Protein AF-A0A945FU35-F1 (afdb_monomer_lite)

pLDDT: mean 80.89, std 20.64, range [34.19, 96.38]

Secondary structure (DSSP, 8-state):
-----S----TT----SEEEEEE-TTS-EEEEETTTTEEEEE-TTS-EEEEEE---

Radius of gyration: 10.94 Å; chains: 1; bounding box: 33×20×22 Å

Structure (mmCIF, N/CA/C/O backbone):
data_AF-A0A945FU35-F1
#
_entry.id   AF-A0A945FU35-F1
#
loop_
_atom_site.group_PDB
_atom_site.id
_atom_site.type_symbol
_atom_site.label_atom_id
_atom_site.label_alt_id
_atom_site.label_comp_id
_atom_site.label_asym_id
_atom_site.label_entity_id
_atom_site.label_seq_id
_atom_site.pdbx_PDB_ins_code
_atom_site.Cartn_x
_atom_site.Cartn_y
_atom_site.Cartn_z
_atom_site.occupancy
_atom_site.B_iso_or_equiv
_atom_site.auth_seq_id
_atom_site.auth_comp_id
_atom_site.auth_asym_id
_atom_site.auth_atom_id
_atom_site.pdbx_PDB_model_num
ATOM 1 N N . MET A 1 1 ? -17.152 -1.771 -10.450 1.00 34.19 1 MET A N 1
ATOM 2 C CA . MET A 1 1 ? -15.728 -1.895 -10.072 1.00 34.19 1 MET A CA 1
ATOM 3 C C . MET A 1 1 ? -15.253 -0.498 -9.698 1.00 34.19 1 MET A C 1
ATOM 5 O O . MET A 1 1 ? -15.056 0.303 -10.610 1.00 34.19 1 MET A O 1
ATOM 9 N N . PRO A 1 2 ? -15.272 -0.107 -8.412 1.00 36.06 2 PRO A N 1
ATOM 10 C CA . PRO A 1 2 ? -15.062 1.287 -8.061 1.00 36.06 2 PRO A CA 1
ATOM 11 C C . PRO A 1 2 ? -13.593 1.651 -8.275 1.00 36.06 2 PRO A C 1
ATOM 13 O O . PRO A 1 2 ? -12.672 0.936 -7.899 1.00 36.06 2 PRO A O 1
ATOM 16 N N . GLN A 1 3 ? -13.422 2.763 -8.971 1.00 43.31 3 GLN A N 1
ATOM 17 C CA . GLN A 1 3 ? -12.180 3.284 -9.509 1.00 43.31 3 GLN A CA 1
ATOM 18 C C . GLN A 1 3 ? -11.297 3.844 -8.383 1.00 43.31 3 GLN A C 1
ATOM 20 O O . GLN A 1 3 ? -11.441 5.008 -8.014 1.00 43.31 3 GLN A O 1
ATOM 25 N N . ILE A 1 4 ? -10.334 3.067 -7.878 1.00 46.88 4 ILE A N 1
ATOM 26 C CA . ILE A 1 4 ? -9.208 3.593 -7.077 1.00 46.88 4 ILE A CA 1
ATOM 27 C C . ILE A 1 4 ? -8.039 3.9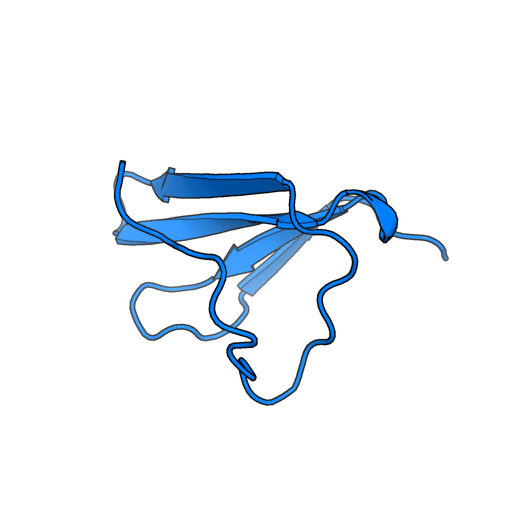03 -8.028 1.00 46.88 4 ILE A C 1
ATOM 29 O O . ILE A 1 4 ? -6.896 3.528 -7.821 1.00 46.88 4 ILE A O 1
ATOM 33 N N . CYS A 1 5 ? -8.341 4.591 -9.132 1.00 40.06 5 CYS A N 1
ATOM 34 C CA . CYS A 1 5 ? -7.340 5.142 -10.049 1.00 40.06 5 CYS A CA 1
ATOM 35 C C . CYS A 1 5 ? -7.355 6.679 -10.016 1.00 40.06 5 CYS A C 1
ATOM 37 O O . CYS A 1 5 ? -7.058 7.357 -10.997 1.00 40.06 5 CYS A O 1
ATOM 39 N N . LYS A 1 6 ? -7.719 7.276 -8.873 1.00 41.06 6 LYS A N 1
ATOM 40 C CA . LYS A 1 6 ? -7.387 8.683 -8.637 1.00 41.06 6 LYS A CA 1
ATOM 41 C C . LYS A 1 6 ? -5.926 8.737 -8.207 1.00 41.06 6 LYS A C 1
ATOM 43 O O . LYS A 1 6 ? -5.563 8.082 -7.236 1.00 41.06 6 LYS A O 1
ATOM 48 N N . LYS A 1 7 ? -5.111 9.553 -8.890 1.00 47.81 7 LYS A N 1
ATOM 49 C CA . LYS A 1 7 ? -3.844 10.086 -8.355 1.00 47.81 7 LYS A CA 1
ATOM 50 C C . LYS A 1 7 ? -4.155 10.793 -7.030 1.00 47.81 7 LYS A C 1
ATOM 52 O O . LYS A 1 7 ? -4.428 11.989 -6.994 1.00 47.81 7 LYS A O 1
ATOM 57 N N . GLY A 1 8 ? -4.214 10.021 -5.955 1.00 43.66 8 GLY A N 1
ATOM 58 C CA . GLY A 1 8 ? -4.494 10.471 -4.606 1.00 43.66 8 GLY A CA 1
ATOM 59 C C . GLY A 1 8 ? -3.174 10.633 -3.886 1.00 43.66 8 GLY A C 1
ATOM 60 O O . GLY A 1 8 ? -2.475 9.660 -3.619 1.00 43.66 8 GLY A O 1
ATOM 61 N N . ARG A 1 9 ? -2.810 11.878 -3.596 1.00 45.94 9 ARG A N 1
ATOM 62 C CA . ARG A 1 9 ? -1.672 12.191 -2.740 1.00 45.94 9 ARG A CA 1
ATOM 63 C C . ARG A 1 9 ? -2.047 11.819 -1.304 1.00 45.94 9 ARG A C 1
ATOM 65 O O . ARG A 1 9 ? -2.582 12.655 -0.585 1.00 45.94 9 ARG A O 1
ATOM 72 N N . ILE A 1 10 ? -1.753 10.587 -0.882 1.00 51.84 10 ILE A N 1
ATOM 73 C CA . ILE A 1 10 ? -1.548 10.310 0.544 1.00 51.84 10 ILE A CA 1
ATOM 74 C C . ILE A 1 10 ? -0.272 11.072 0.909 1.00 51.84 10 ILE A C 1
ATOM 76 O O . ILE A 1 10 ? 0.827 10.777 0.437 1.00 51.84 10 ILE A O 1
ATOM 80 N N . ILE A 1 11 ? -0.454 12.168 1.634 1.00 41.41 11 ILE A N 1
ATOM 81 C CA . ILE A 1 11 ? 0.585 13.142 1.964 1.00 41.41 11 ILE A CA 1
ATOM 82 C C . ILE A 1 11 ? 1.742 12.423 2.675 1.00 41.41 11 ILE A C 1
ATOM 84 O O . ILE A 1 11 ? 1.592 11.937 3.789 1.00 41.41 11 ILE A O 1
ATOM 88 N N . GLY A 1 12 ? 2.889 12.336 1.995 1.00 47.16 12 GLY A N 1
ATOM 89 C CA . GLY A 1 12 ? 4.152 11.836 2.547 1.00 47.16 12 GLY A CA 1
ATOM 90 C C . GLY A 1 12 ? 4.711 10.557 1.918 1.00 47.16 12 GLY A C 1
ATOM 91 O O . GLY A 1 12 ? 5.854 10.222 2.220 1.00 47.16 12 GLY A O 1
ATOM 92 N N . ARG A 1 13 ? 3.975 9.835 1.054 1.00 62.25 13 ARG A N 1
ATOM 93 C CA . ARG A 1 13 ? 4.459 8.563 0.473 1.00 62.25 13 ARG A CA 1
ATOM 94 C C . ARG A 1 13 ? 4.103 8.432 -1.005 1.00 62.25 13 ARG A C 1
ATOM 96 O O . ARG A 1 13 ? 2.933 8.375 -1.362 1.00 62.25 13 ARG A O 1
ATOM 103 N N . ASN A 1 14 ? 5.127 8.382 -1.858 1.00 78.44 14 ASN A N 1
ATOM 104 C CA . ASN A 1 14 ? 4.965 8.100 -3.285 1.00 78.44 14 ASN A CA 1
ATOM 105 C C . ASN A 1 14 ? 4.513 6.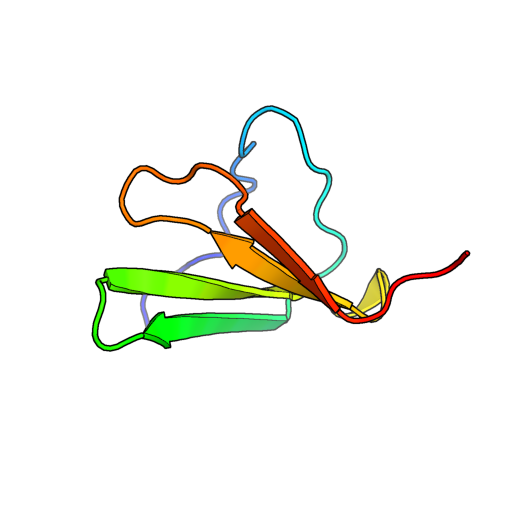650 -3.474 1.00 78.44 14 ASN A C 1
ATOM 1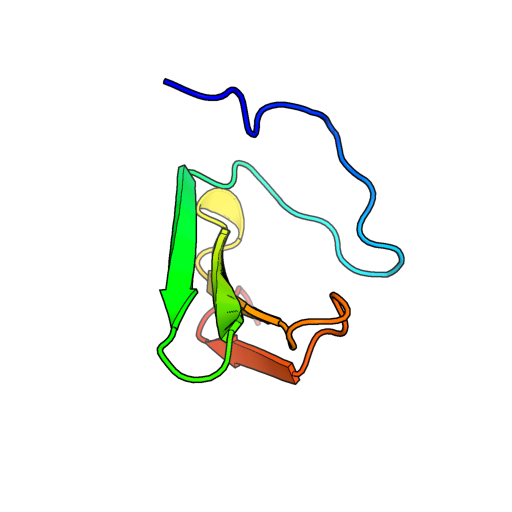07 O O . ASN A 1 14 ? 5.182 5.758 -2.962 1.00 78.44 14 ASN A O 1
ATOM 111 N N . PHE A 1 15 ? 3.432 6.428 -4.218 1.00 85.00 15 PHE A N 1
ATOM 112 C CA . PHE A 1 15 ? 3.076 5.126 -4.790 1.00 85.00 15 PHE A CA 1
ATOM 113 C C . PHE A 1 15 ? 3.618 5.046 -6.219 1.00 85.00 15 PHE A C 1
ATOM 115 O O . PHE A 1 15 ? 3.649 6.072 -6.904 1.00 85.00 15 PHE A O 1
ATOM 122 N N . ASP A 1 16 ? 4.001 3.854 -6.671 1.00 87.69 16 ASP A N 1
ATOM 123 C CA . ASP A 1 16 ? 4.451 3.597 -8.037 1.00 87.69 16 ASP A CA 1
ATOM 124 C C . ASP A 1 16 ? 3.762 2.343 -8.591 1.00 87.69 16 ASP A C 1
ATOM 126 O O . ASP A 1 16 ? 3.990 1.224 -8.129 1.00 87.69 16 ASP A O 1
ATOM 130 N N . TYR A 1 17 ? 2.860 2.557 -9.554 1.00 87.94 17 TYR A N 1
ATOM 131 C CA . TYR A 1 17 ? 1.963 1.534 -10.106 1.00 87.94 17 TYR A CA 1
ATOM 132 C C . TYR A 1 17 ? 1.349 0.612 -9.030 1.00 87.94 17 TYR A C 1
ATOM 134 O O . TYR A 1 17 ? 1.609 -0.594 -9.026 1.00 87.94 17 TYR A O 1
ATOM 142 N N . PRO A 1 18 ? 0.535 1.144 -8.095 1.00 90.75 18 PRO A N 1
ATOM 143 C CA . PRO A 1 18 ? -0.170 0.289 -7.157 1.00 90.75 18 PRO A CA 1
ATOM 144 C C . PRO A 1 18 ? -1.185 -0.585 -7.902 1.00 90.75 18 PRO A C 1
ATOM 146 O O . PRO A 1 18 ? -1.967 -0.080 -8.709 1.00 90.75 18 PRO A O 1
ATOM 149 N N . ALA A 1 19 ? -1.159 -1.889 -7.636 1.00 93.44 19 ALA A N 1
ATOM 150 C CA . ALA A 1 19 ? -2.012 -2.858 -8.315 1.00 93.44 19 ALA A CA 1
ATOM 151 C C . ALA A 1 19 ?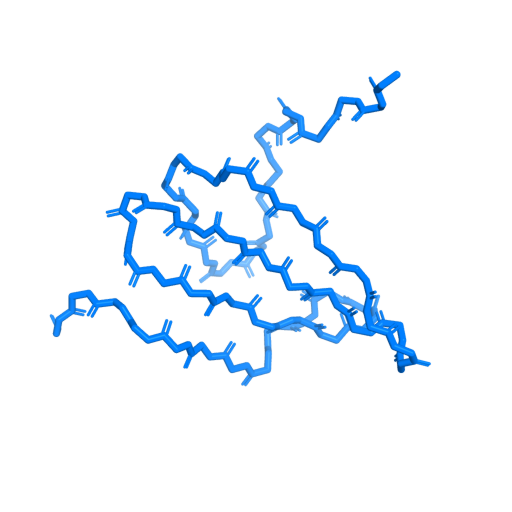 -3.354 -3.064 -7.611 1.00 93.44 19 ALA A C 1
ATOM 153 O O . ALA A 1 19 ? -4.359 -3.271 -8.286 1.00 93.44 19 ALA A O 1
ATOM 154 N N . ASP A 1 20 ? -3.375 -3.028 -6.275 1.00 93.56 20 ASP A N 1
ATOM 155 C CA . ASP A 1 20 ? -4.576 -3.367 -5.512 1.00 93.56 20 ASP A CA 1
ATOM 156 C C . ASP A 1 20 ? -4.571 -2.795 -4.086 1.00 93.56 20 ASP A C 1
ATOM 158 O O . ASP A 1 20 ? -3.534 -2.348 -3.574 1.00 93.56 20 ASP A O 1
ATOM 162 N N . VAL A 1 21 ? -5.740 -2.844 -3.442 1.00 94.69 21 VAL A N 1
ATOM 163 C CA . VAL A 1 21 ? -5.948 -2.517 -2.032 1.00 94.69 21 VAL A CA 1
ATOM 164 C C . VAL A 1 21 ? -6.859 -3.536 -1.341 1.00 94.69 21 VAL A C 1
ATOM 166 O O . VAL A 1 21 ? -7.895 -3.925 -1.871 1.00 94.69 21 VAL A O 1
ATOM 169 N N . ALA A 1 22 ? -6.507 -3.918 -0.113 1.00 96.38 22 ALA A N 1
ATOM 170 C CA . ALA A 1 22 ? -7.332 -4.762 0.751 1.00 96.38 22 ALA A CA 1
ATOM 171 C C . ALA A 1 22 ? -7.597 -4.073 2.095 1.00 96.38 22 ALA A C 1
ATOM 173 O O . ALA A 1 22 ? -6.739 -3.344 2.590 1.00 96.38 22 ALA A O 1
ATOM 174 N N . ILE A 1 23 ? -8.764 -4.322 2.691 1.00 95.81 23 ILE A N 1
ATOM 175 C CA . ILE A 1 23 ? -9.135 -3.825 4.023 1.00 95.81 23 ILE A CA 1
ATOM 176 C C . ILE A 1 23 ? -9.053 -4.992 5.014 1.00 95.81 23 ILE A C 1
ATOM 178 O O . ILE A 1 23 ? -9.565 -6.079 4.744 1.00 95.81 23 ILE A O 1
ATOM 182 N N . GLY A 1 24 ? -8.363 -4.776 6.131 1.00 94.25 24 GLY A N 1
ATOM 183 C CA . GLY A 1 24 ? -8.235 -5.718 7.236 1.00 94.25 24 GLY A CA 1
ATOM 184 C C . GLY A 1 24 ? -9.410 -5.645 8.219 1.00 94.25 24 GLY A C 1
ATOM 185 O O . GLY A 1 24 ? -10.216 -4.720 8.169 1.00 94.25 24 GLY A O 1
ATOM 186 N N . PRO A 1 25 ? -9.510 -6.606 9.152 1.00 96.19 25 PRO A N 1
ATOM 187 C CA . PRO A 1 25 ? -10.585 -6.648 10.149 1.00 96.19 25 PRO A CA 1
ATOM 188 C C . PRO A 1 25 ? -10.526 -5.512 11.189 1.00 96.19 25 PRO A C 1
ATOM 190 O O . PRO A 1 25 ? -11.482 -5.325 11.933 1.00 96.19 25 PRO A O 1
ATOM 193 N N . ASP A 1 26 ? -9.412 -4.782 11.264 1.00 96.19 26 ASP A N 1
ATOM 194 C CA . ASP A 1 26 ? -9.185 -3.602 12.109 1.00 96.19 26 ASP A CA 1
ATOM 195 C C . ASP A 1 26 ? -9.411 -2.277 11.350 1.00 96.19 26 ASP A C 1
ATOM 197 O O . ASP A 1 26 ? -8.929 -1.233 11.787 1.00 96.19 26 ASP A O 1
ATOM 201 N N . ASP A 1 27 ? -10.075 -2.325 10.189 1.00 95.25 27 ASP A N 1
ATOM 202 C CA . ASP A 1 27 ? -10.238 -1.223 9.228 1.00 95.25 27 ASP A CA 1
ATOM 203 C C . ASP A 1 27 ? -8.915 -0.644 8.687 1.00 95.25 27 ASP A C 1
ATOM 205 O O . ASP A 1 27 ? -8.905 0.377 7.992 1.00 95.25 27 ASP A O 1
ATOM 209 N N . SER A 1 28 ? -7.775 -1.293 8.959 1.00 95.81 28 SER A N 1
ATOM 210 C CA . SER A 1 28 ? -6.525 -0.955 8.284 1.00 95.81 28 SER A CA 1
ATOM 211 C C . SER A 1 28 ? -6.624 -1.293 6.802 1.00 95.81 28 SER A C 1
ATOM 213 O O . SER A 1 28 ? -7.329 -2.223 6.410 1.00 95.81 28 SER A O 1
ATOM 215 N N . PHE A 1 29 ? -5.900 -0.568 5.955 1.00 92.88 29 PHE A N 1
ATOM 216 C CA . PHE A 1 29 ? -5.833 -0.900 4.537 1.00 92.88 29 PHE A CA 1
ATOM 217 C C . PHE A 1 29 ? -4.404 -1.139 4.070 1.00 92.88 29 PHE A C 1
ATOM 219 O O . PHE A 1 29 ? -3.447 -0.498 4.506 1.00 92.88 29 PHE A O 1
ATOM 226 N N . TYR A 1 30 ? -4.280 -2.095 3.160 1.00 94.88 30 TYR A N 1
ATOM 227 C CA . TYR A 1 30 ? -3.031 -2.602 2.625 1.00 94.88 30 TYR A CA 1
ATOM 228 C C . TYR A 1 30 ? -2.981 -2.277 1.146 1.00 94.88 30 TYR A C 1
ATOM 230 O O . TYR A 1 30 ? -3.898 -2.641 0.420 1.00 94.88 30 TYR A O 1
ATOM 238 N N . VAL A 1 31 ? -1.918 -1.624 0.691 1.00 94.56 31 VAL A N 1
ATOM 239 C CA . VAL A 1 31 ? -1.720 -1.288 -0.722 1.00 94.56 31 VAL A CA 1
ATOM 240 C C . VAL A 1 31 ? -0.589 -2.131 -1.287 1.00 94.56 31 VAL A C 1
ATOM 242 O O . VAL A 1 31 ? 0.525 -2.107 -0.753 1.00 94.56 31 VAL A O 1
ATOM 245 N N . ALA A 1 32 ? -0.865 -2.832 -2.384 1.00 95.06 32 ALA A N 1
ATOM 246 C CA . ALA A 1 32 ? 0.153 -3.486 -3.193 1.00 95.06 32 ALA A CA 1
ATOM 247 C C . ALA A 1 32 ? 0.783 -2.460 -4.141 1.00 95.06 32 ALA A C 1
ATOM 249 O O . ALA A 1 32 ? 0.169 -2.064 -5.125 1.00 95.06 32 ALA A O 1
ATOM 250 N N . ASP A 1 33 ? 1.994 -2.005 -3.824 1.00 92.44 33 ASP A N 1
ATOM 251 C CA . ASP A 1 33 ? 2.729 -0.955 -4.534 1.00 92.44 33 ASP A CA 1
ATOM 252 C C . ASP A 1 33 ? 3.787 -1.607 -5.437 1.00 92.44 33 ASP A C 1
ATOM 254 O O . ASP A 1 33 ? 4.942 -1.810 -5.041 1.00 92.44 33 ASP A O 1
ATOM 258 N N . SER A 1 34 ? 3.335 -2.055 -6.612 1.00 90.31 34 SER A N 1
ATOM 259 C CA . SER A 1 34 ? 4.011 -3.094 -7.391 1.00 90.31 34 SER A CA 1
ATOM 260 C C . SER A 1 34 ? 5.363 -2.666 -7.937 1.00 90.31 34 SER A C 1
ATOM 262 O O . SER A 1 34 ? 6.305 -3.451 -7.858 1.00 90.31 34 SER A O 1
ATOM 264 N N . TYR A 1 35 ? 5.508 -1.441 -8.446 1.00 90.94 35 TYR A N 1
ATOM 265 C CA . TYR A 1 35 ? 6.799 -1.014 -9.003 1.00 90.94 35 TYR A CA 1
ATOM 266 C C . TYR A 1 35 ? 7.806 -0.663 -7.912 1.00 90.94 35 TYR A C 1
ATOM 268 O O . TYR A 1 35 ? 9.010 -0.808 -8.106 1.00 90.94 35 TYR A O 1
ATOM 276 N N . ASN A 1 36 ? 7.321 -0.327 -6.718 1.00 91.81 36 ASN A N 1
ATOM 277 C CA . ASN A 1 36 ? 8.162 -0.220 -5.535 1.00 91.81 36 ASN A CA 1
ATOM 278 C C . ASN A 1 36 ? 8.444 -1.574 -4.866 1.00 91.81 36 ASN A C 1
ATOM 280 O O . ASN A 1 36 ? 9.083 -1.576 -3.817 1.00 91.81 36 ASN A O 1
ATOM 284 N N . ASN A 1 37 ? 7.974 -2.706 -5.409 1.00 94.19 37 ASN A N 1
ATOM 285 C CA . ASN A 1 37 ? 8.144 -4.050 -4.840 1.00 94.19 37 ASN A CA 1
ATOM 286 C C . ASN A 1 37 ? 7.830 -4.121 -3.338 1.00 94.19 37 ASN A C 1
ATOM 288 O O . ASN A 1 37 ? 8.596 -4.690 -2.552 1.00 94.19 37 ASN A O 1
ATOM 292 N N . ARG A 1 38 ? 6.728 -3.491 -2.916 1.00 94.88 38 ARG A N 1
ATOM 293 C CA . ARG A 1 38 ? 6.360 -3.432 -1.499 1.00 94.88 38 ARG A CA 1
ATOM 294 C C . ARG A 1 38 ? 4.862 -3.520 -1.262 1.00 94.88 38 ARG A C 1
ATOM 296 O O . ARG A 1 38 ? 4.054 -3.130 -2.099 1.00 94.88 38 ARG A O 1
ATOM 303 N N . ILE A 1 39 ? 4.518 -3.937 -0.052 1.00 95.50 39 ILE A N 1
ATOM 304 C CA . ILE A 1 39 ? 3.184 -3.779 0.522 1.00 95.50 39 ILE A CA 1
ATOM 305 C C . ILE A 1 39 ? 3.260 -2.699 1.598 1.00 95.50 39 ILE A C 1
ATOM 307 O O . ILE A 1 39 ? 4.213 -2.669 2.377 1.00 95.50 39 ILE A O 1
ATOM 311 N N . GLN A 1 40 ? 2.274 -1.810 1.652 1.00 94.69 40 GLN A N 1
ATOM 312 C CA . GLN A 1 40 ? 2.179 -0.773 2.682 1.00 94.69 40 GLN A CA 1
ATOM 313 C C . GLN A 1 40 ? 0.885 -0.932 3.474 1.00 94.69 40 GLN A C 1
ATOM 315 O O . GLN A 1 40 ? -0.168 -1.069 2.862 1.00 94.69 40 GLN A O 1
ATOM 320 N N . LYS A 1 41 ? 0.965 -0.876 4.807 1.00 94.94 41 LYS A N 1
ATOM 321 C CA . LYS A 1 41 ? -0.181 -0.844 5.721 1.00 94.94 41 LYS A CA 1
ATOM 322 C C . LYS A 1 41 ? -0.442 0.584 6.189 1.00 94.94 41 LYS A C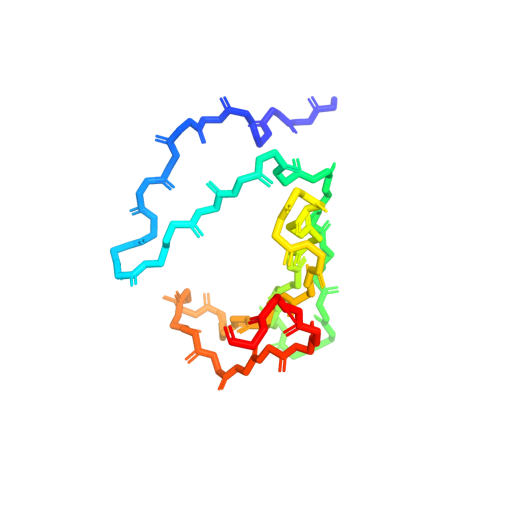 1
ATOM 324 O O . LYS A 1 41 ? 0.489 1.303 6.572 1.00 94.94 41 LYS A O 1
ATOM 329 N N . PHE A 1 42 ? -1.712 0.950 6.217 1.00 93.31 42 PHE A N 1
ATOM 330 C CA . PHE A 1 42 ? -2.203 2.209 6.745 1.00 93.31 42 PHE A CA 1
ATOM 331 C C . PHE A 1 42 ? -3.296 1.958 7.780 1.00 93.31 42 PHE A C 1
ATOM 333 O O . PHE A 1 42 ? -4.066 1.008 7.658 1.00 93.31 42 PHE A O 1
ATOM 340 N N . SER A 1 43 ? -3.365 2.826 8.778 1.00 93.94 43 SER A N 1
ATOM 341 C CA . SER A 1 43 ? -4.450 2.884 9.750 1.00 93.94 43 SER A CA 1
ATOM 342 C C . SER A 1 43 ? -5.770 3.322 9.089 1.00 93.94 43 SER A C 1
ATOM 344 O O . SER A 1 43 ? -5.751 3.881 7.985 1.00 93.94 43 SER A O 1
ATOM 346 N N . PRO A 1 44 ? -6.919 3.162 9.772 1.00 92.81 44 PRO A N 1
ATOM 347 C CA . PRO A 1 44 ? -8.220 3.590 9.248 1.00 92.81 44 PRO A CA 1
ATOM 348 C C . PRO A 1 44 ? -8.303 5.089 8.908 1.00 92.81 44 PRO A C 1
ATOM 350 O O . PRO A 1 44 ? -9.032 5.488 8.004 1.00 92.81 44 PRO A O 1
ATOM 353 N N . ASP A 1 45 ? -7.526 5.937 9.596 1.00 90.75 45 ASP A N 1
ATOM 354 C CA . ASP A 1 45 ? -7.421 7.380 9.324 1.00 90.75 45 ASP A CA 1
ATOM 355 C C . ASP A 1 45 ? -6.385 7.729 8.233 1.00 90.75 45 ASP A C 1
ATOM 357 O O . ASP A 1 45 ? -6.095 8.901 7.990 1.00 90.75 45 ASP A O 1
ATOM 361 N N . GLY A 1 46 ? -5.831 6.720 7.552 1.00 86.06 46 GLY A N 1
ATOM 362 C CA . GLY A 1 46 ? -4.926 6.882 6.416 1.00 86.06 46 GLY A CA 1
ATOM 363 C C . GLY A 1 46 ? -3.477 7.191 6.784 1.00 86.06 46 GLY A C 1
ATOM 364 O O . GLY A 1 46 ? -2.689 7.545 5.900 1.00 86.06 46 GLY A O 1
ATOM 365 N N . LYS A 1 47 ? -3.087 7.060 8.058 1.00 88.81 47 LYS A N 1
ATOM 366 C CA . LYS A 1 47 ? -1.682 7.189 8.465 1.00 88.81 47 LYS A CA 1
ATOM 367 C C . LYS A 1 47 ? -0.933 5.922 8.104 1.00 88.81 47 LYS A C 1
ATOM 369 O O . LYS A 1 47 ? -1.418 4.815 8.279 1.00 88.81 47 LYS A O 1
ATOM 374 N N . PHE A 1 48 ? 0.288 6.076 7.615 1.00 88.69 48 PHE A N 1
ATOM 375 C CA . PHE A 1 48 ? 1.136 4.915 7.405 1.00 88.69 48 PHE A CA 1
ATOM 376 C C . PHE A 1 48 ? 1.562 4.300 8.733 1.00 88.69 48 PHE A C 1
ATOM 378 O O . PHE A 1 48 ? 2.055 5.012 9.607 1.00 8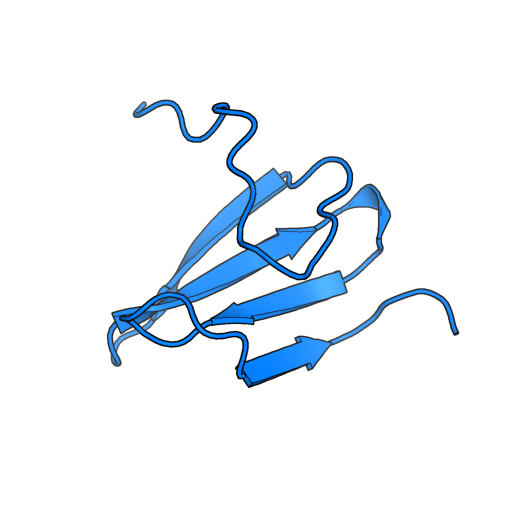8.69 48 PHE A O 1
ATOM 385 N N . GLU A 1 49 ? 1.498 2.977 8.805 1.00 93.94 49 GLU A N 1
ATOM 386 C CA . GLU A 1 49 ? 1.986 2.216 9.951 1.00 93.94 49 GLU A CA 1
ATOM 387 C C . GLU A 1 49 ? 3.282 1.479 9.623 1.00 93.94 49 GLU A C 1
ATOM 389 O O . GLU A 1 49 ? 4.285 1.633 10.317 1.00 93.94 49 GLU A O 1
ATOM 394 N N . THR A 1 50 ? 3.291 0.687 8.547 1.00 94.50 50 THR A N 1
ATOM 395 C CA . THR A 1 50 ? 4.445 -0.149 8.202 1.00 94.50 50 THR A CA 1
ATOM 396 C C . THR A 1 50 ? 4.464 -0.557 6.728 1.00 94.50 50 THR A C 1
ATOM 398 O O . THR A 1 50 ? 3.483 -0.393 6.000 1.00 94.50 50 THR A O 1
ATOM 401 N N . LYS A 1 51 ? 5.615 -1.049 6.263 1.00 93.94 51 LYS A N 1
ATOM 402 C CA . LYS A 1 51 ? 5.799 -1.602 4.920 1.00 93.94 51 LYS A CA 1
ATOM 403 C C . LYS A 1 51 ? 6.610 -2.886 4.974 1.00 93.94 51 LYS A C 1
ATOM 405 O O . LYS A 1 51 ? 7.460 -3.052 5.846 1.00 93.94 51 LYS A O 1
ATOM 410 N N . TRP A 1 52 ? 6.413 -3.712 3.960 1.00 96.19 52 TRP A N 1
ATOM 411 C CA . TRP A 1 52 ? 7.209 -4.905 3.698 1.00 96.19 52 TRP A CA 1
ATOM 412 C C . TRP A 1 52 ? 7.734 -4.854 2.270 1.00 96.19 52 TRP A C 1
ATOM 414 O O . TRP A 1 52 ? 6.983 -4.501 1.362 1.00 96.19 52 TRP A O 1
ATOM 424 N N . GLY A 1 53 ? 9.006 -5.199 2.074 1.00 94.62 53 GLY A N 1
ATOM 425 C CA . GLY A 1 53 ? 9.687 -5.042 0.789 1.00 94.62 53 GLY A CA 1
ATOM 426 C C . GLY A 1 53 ? 10.100 -3.596 0.498 1.00 94.62 53 GLY A C 1
ATOM 427 O O . GLY A 1 53 ? 10.167 -2.739 1.390 1.00 94.62 53 GLY A O 1
ATOM 428 N N . GLY A 1 54 ? 10.371 -3.320 -0.771 1.00 88.81 54 GLY A N 1
ATOM 429 C CA . GLY A 1 54 ? 11.034 -2.103 -1.217 1.00 88.81 54 GLY A CA 1
ATOM 430 C C . GLY A 1 54 ? 12.474 -2.357 -1.627 1.00 88.81 54 GLY A C 1
ATOM 431 O O . GLY A 1 54 ? 13.142 -3.241 -1.093 1.00 88.81 54 GLY A O 1
ATOM 432 N N . PHE A 1 55 ? 12.953 -1.549 -2.565 1.00 83.19 55 PHE A N 1
ATOM 433 C CA . PHE A 1 55 ? 14.386 -1.411 -2.789 1.00 83.19 55 PHE A CA 1
ATOM 434 C C . PHE A 1 55 ? 15.039 -0.790 -1.542 1.00 83.19 55 PHE A C 1
ATOM 436 O O . PHE A 1 55 ? 14.380 -0.025 -0.823 1.00 83.19 55 PHE A O 1
ATOM 443 N N . LEU A 1 56 ? 16.285 -1.195 -1.268 1.00 70.19 56 LEU A N 1
ATOM 444 C CA . LEU A 1 56 ? 17.094 -0.711 -0.142 1.00 70.19 56 LEU A CA 1
ATOM 445 C C . LEU A 1 56 ? 17.257 0.814 -0.173 1.00 70.19 56 LEU A C 1
ATOM 447 O O . LEU A 1 56 ? 17.447 1.360 -1.283 1.00 70.19 56 LEU A O 1
#

Foldseek 3Di:
DDDPPPPDCLDPDDAAPWDDKDADPQRWMWIRRPVQPKIWIAHNVSHTDDMDHGDD

Sequence (56 aa):
MPQICKKGRIIGRNFDYPADVAIGPDDSFYVADSYNNRIQKFSPDGKFETKWGGFL